Protein 4INW (pdb70)

Organism: Amyelois transitella (NCBI:txid680683)

Sequence (140 aa):
SPEIMKDLSSINFGKALDTCKKELDLPDSINEDFYKFWKEDYEITNRLTGCAIKCLSEKLEMVDADGKLHHGNAREFAMKHGADDAMAKQLVDLIHGCEKSIPPNDDRCMEVLSSIAMCFKKKEIHNLKWAPNMEVVVGEVVLAA

InterPro domains:
  IPR006072 Odorant/pheromone binding protein, Lepidoptera [PIRSF015604] (2-164)
  IPR006072 Odorant/pheromone binding protein, Lepidoptera [PR00484] (25-47)
  IPR006072 Odorant/pheromone binding protein, Lepidoptera [PR00484] (52-68)
  IPR006072 Odorant/pheromone binding protein, Lepidoptera [PR00484] (69-84)
  IPR006072 Odorant/pheromone binding protein, Lepidoptera [PR00484] (108-122)
  IPR006072 Odorant/pheromone binding protein, Lepidoptera [PR00484] (128-146)
  IPR006072 Odorant/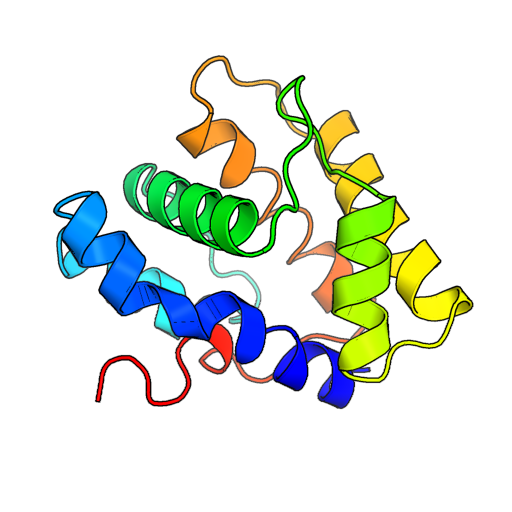pheromone binding protein, Lepidoptera [PR00484] (154-163)
  IPR006170 Pheromone/general odorant binding protein [PF01395] (27-142)
  IPR006170 Pheromone/general odorant binding protein [SM00708] (37-144)
  IPR036728 Pheromone/general odorant binding protein superfamily [G3DSA:1.10.238.20] (23-164)
  IPR036728 Pheromone/general odorant binding protein superfamily [SSF47565] (32-163)

Solvent-accessible surface area: 7300 Å² total; per-residue (Å²): 37,49,126,38,6,102,50,13,6,45,42,39,0,128,25,0,55,58,0,16,138,103,78,129,20,55,102,77,0,28,97,11,1,93,47,18,10,86,111,101,45,97,4,107,52,102,61,0,0,17,0,9,47,12,0,16,81,92,52,121,18,41,45,113,121,18,90,18,67,75,42,40,6,109,87,19,4,62,140,46,50,6,90,80,68,16,0,118,75,8,6,66,33,33,72,35,2,25,157,82,14,103,131,67,156,42,68,10,43,16,14,9,35,23,11,11,31,28,1,93,66,0,38,100,48,150,46,24,13,104,85,85,13,6,1,34,145,37,42,115

CATH classification: 1.10.238.20

Radius of gyration: 13.73 Å; Cα contacts (8 Å, |Δi|>4): 186; chains: 1; bounding box: 26×33×36 Å

Foldseek 3Di:
DQVLVLQLLQLLLLCQVVLCVVVVNDPVLVVCQQQVLPPPDADDDLSVLSSSLVSCVVQVQADPVRAGPLVSQLVSSVVRPDDNVRSVVLVVQLVVQLVPFDDDPRNSVSSSSSSVSSSVVCVVVVRHYDRRSSNPVNVD

Secondary structure (DSSP, 8-state):
-HHHHHHHHHHHHTTHHHHHHHHT--GGGHHHHHTTTSTTPPP--HHHHHHHHHHHHHTT-B-TTSSB-HHHHHHHHHHTT--HHHHHHHHHHHHHHHHHSPP-SSHHHHHHHHHHHHHHHHHHTT----TTTTTTTTT-

B-factor: mean 17.22, std 8.92, range [2.0, 79.42]

Structure (mmCIF, N/CA/C/O backbone):
data_4INW
#
_entry.id   4INW
#
_cell.length_a   57.455
_cell.length_b   57.455
_cell.length_c   93.268
_cell.angle_alpha   90.00
_cell.angle_beta   90.00
_cell.angle_gamma   120.00
#
_symmetry.space_group_name_H-M   'P 65'
#
loop_
_entity.id
_entity.type
_entity.pdbx_description
1 polymer 'Pheromone-binding protein 1'
2 non-polymer (11Z,13Z)-hexadeca-11,13-dienal
3 water water
#
loop_
_atom_site.group_PDB
_atom_site.id
_atom_site.type_symbol
_atom_site.label_atom_id
_atom_site.label_alt_id
_atom_site.label_comp_id
_atom_site.label_asym_id
_atom_site.label_entity_id
_atom_site.label_seq_id
_atom_site.pdbx_PDB_ins_code
_atom_site.Cartn_x
_atom_site.Cartn_y
_atom_site.Cartn_z
_atom_site.occupancy
_atom_site.B_iso_or_equiv
_atom_site.auth_seq_id
_atom_site.auth_comp_id
_atom_site.auth_asym_id
_atom_site.auth_atom_id
_atom_site.pdbx_PDB_model_num
ATOM 1 N N . SER A 1 1 ? 29.042 -21.105 -0.201 1.00 17.74 1 SER A N 1
ATOM 2 C CA . SER A 1 1 ? 28.854 -22.267 0.693 1.00 16.70 1 SER A CA 1
ATOM 3 C C . SER A 1 1 ? 29.181 -21.849 2.111 1.00 14.35 1 SER A C 1
ATOM 4 O O . SER A 1 1 ? 29.947 -20.891 2.319 1.00 14.17 1 SER A O 1
ATOM 7 N N . PRO A 1 2 ? 28.684 -22.628 3.068 1.00 14.74 2 PRO A N 1
ATOM 8 C CA . PRO A 1 2 ? 29.084 -22.361 4.457 1.00 14.15 2 PRO A CA 1
ATOM 9 C C . PRO A 1 2 ? 30.599 -22.452 4.673 1.00 12.93 2 PRO A C 1
ATOM 10 O O . PRO A 1 2 ? 31.134 -21.787 5.548 1.00 13.12 2 PRO A O 1
ATOM 14 N N . GLU A 1 3 ? 31.295 -23.325 3.941 1.00 13.42 3 GLU A N 1
ATOM 15 C CA . GLU A 1 3 ? 32.717 -23.496 4.164 1.00 13.98 3 GLU A CA 1
ATOM 16 C C . GLU A 1 3 ? 33.448 -22.206 3.727 1.00 13.18 3 GLU A C 1
ATOM 17 O O . GLU A 1 3 ? 34.369 -21.742 4.397 1.00 13.99 3 GLU A O 1
ATOM 23 N N . ILE A 1 4 ? 33.098 -21.651 2.559 1.00 13.23 4 ILE A N 1
ATOM 24 C CA . ILE A 1 4 ? 33.743 -20.401 2.169 1.00 13.09 4 ILE A CA 1
ATOM 25 C C . ILE A 1 4 ? 33.356 -19.302 3.198 1.00 10.85 4 ILE A C 1
ATOM 26 O O . ILE A 1 4 ? 34.180 -18.469 3.529 1.00 11.37 4 ILE A O 1
ATOM 31 N N . MET A 1 5 ? 32.076 -19.233 3.529 1.00 10.88 5 MET A N 1
ATOM 32 C CA . MET A 1 5 ? 31.658 -18.157 4.450 1.00 11.03 5 MET A CA 1
ATOM 33 C C . MET A 1 5 ? 32.351 -18.265 5.821 1.00 10.45 5 MET A C 1
ATOM 34 O O . MET A 1 5 ? 32.660 -17.241 6.429 1.00 10.26 5 MET A O 1
ATOM 39 N N . LYS A 1 6 ? 32.671 -19.490 6.245 1.00 10.40 6 LYS A N 1
ATOM 40 C CA . LYS A 1 6 ? 33.460 -19.643 7.494 1.00 10.93 6 LYS A CA 1
ATOM 41 C C . LYS A 1 6 ? 34.820 -18.998 7.348 1.00 10.95 6 LYS A C 1
ATOM 42 O O . LYS A 1 6 ? 35.283 -18.288 8.229 1.00 10.76 6 LYS A O 1
ATOM 48 N N . ASP A 1 7 ? 35.498 -19.272 6.216 1.00 11.06 7 ASP A N 1
ATOM 49 C CA . ASP A 1 7 ? 36.844 -18.784 6.002 1.00 11.16 7 ASP A CA 1
ATOM 50 C C . ASP A 1 7 ? 36.833 -17.262 5.873 1.00 11.00 7 ASP A C 1
ATOM 51 O O . ASP A 1 7 ? 37.654 -16.556 6.470 1.00 11.03 7 ASP A O 1
ATOM 56 N N . LEU A 1 8 ? 35.874 -16.727 5.102 1.00 10.86 8 LEU A N 1
ATOM 57 C CA . LEU A 1 8 ? 35.744 -15.269 5.024 1.00 10.68 8 LEU A CA 1
ATOM 58 C C . LEU A 1 8 ? 35.507 -14.688 6.438 1.00 9.99 8 LEU A C 1
ATOM 59 O O . LEU A 1 8 ? 36.037 -13.630 6.753 1.00 10.29 8 LEU A O 1
ATOM 64 N N . SER A 1 9 ? 34.615 -15.318 7.201 1.00 9.67 9 SER A N 1
ATOM 65 C CA A SER A 1 9 ? 34.290 -14.866 8.584 0.50 9.42 9 SER A CA 1
ATOM 66 C CA B SER A 1 9 ? 34.284 -14.817 8.543 0.50 11.15 9 SER A CA 1
ATOM 67 C C . SER A 1 9 ? 35.540 -14.819 9.444 1.00 10.03 9 SER A C 1
ATOM 68 O O . SER A 1 9 ? 35.762 -13.821 10.154 1.00 10.25 9 SER A O 1
ATOM 73 N N . ILE A 1 10 ? 36.326 -15.877 9.451 1.00 10.28 10 ILE A N 1
ATOM 74 C CA . ILE A 1 10 ? 37.501 -15.924 10.319 1.00 11.66 10 ILE A CA 1
ATOM 75 C C . ILE A 1 10 ? 38.469 -14.829 9.955 1.00 10.86 10 ILE A C 1
ATOM 76 O O . ILE A 1 10 ? 39.020 -14.116 10.795 1.00 11.36 10 ILE A O 1
ATOM 81 N N . ASN A 1 11 ? 38.688 -14.683 8.626 1.00 10.48 11 ASN A N 1
ATOM 82 C CA . ASN A 1 11 ? 39.568 -13.666 8.185 1.00 11.64 11 ASN A CA 1
ATOM 83 C C . ASN A 1 11 ? 39.049 -12.261 8.396 1.00 11.79 11 ASN A C 1
ATOM 84 O O . ASN A 1 11 ? 39.830 -11.376 8.748 1.00 17.12 11 ASN A O 1
ATOM 89 N N . PHE A 1 12 ? 37.748 -12.064 8.347 1.00 10.49 12 PHE A N 1
ATOM 90 C CA . PHE A 1 12 ? 37.202 -10.742 8.615 1.00 11.28 12 PHE A CA 1
ATOM 91 C C . PHE A 1 12 ? 37.379 -10.394 10.121 1.00 11.59 12 PHE A C 1
ATOM 92 O O . PHE A 1 12 ? 37.684 -9.255 10.473 1.00 11.42 12 PHE A O 1
ATOM 100 N N . GLY A 1 13 ? 37.232 -11.400 10.995 1.00 10.78 13 GLY A N 1
ATOM 101 C CA . GLY A 1 13 ? 37.337 -11.161 12.449 1.00 10.77 13 GLY A CA 1
ATOM 102 C C . GLY A 1 13 ? 38.743 -11.130 12.993 1.00 10.80 13 GLY A C 1
ATOM 103 O O . GLY A 1 13 ? 38.921 -10.809 14.172 1.00 11.70 13 GLY A O 1
ATOM 104 N N . LYS A 1 14 ? 39.761 -11.429 12.177 1.00 11.56 14 LYS A N 1
ATOM 105 C CA . LYS A 1 14 ? 41.096 -11.613 12.739 1.00 11.80 14 LYS A CA 1
ATOM 106 C C . LYS A 1 14 ? 41.624 -10.327 13.369 1.00 11.22 14 LYS A C 1
ATOM 107 O O . LYS A 1 14 ? 42.466 -10.390 14.264 1.00 13.16 14 LYS A O 1
ATOM 113 N N . ALA A 1 15 ? 41.133 -9.180 12.898 1.00 11.62 15 ALA A N 1
ATOM 114 C CA . ALA A 1 15 ? 41.558 -7.884 13.439 1.00 13.26 15 ALA A CA 1
ATOM 115 C C . ALA A 1 15 ? 40.683 -7.392 14.604 1.00 11.72 15 ALA A C 1
ATOM 116 O O . ALA A 1 15 ? 40.776 -6.228 14.989 1.00 12.85 15 ALA A O 1
ATOM 118 N N . LEU A 1 16 ? 39.824 -8.244 15.121 1.00 11.25 16 LEU A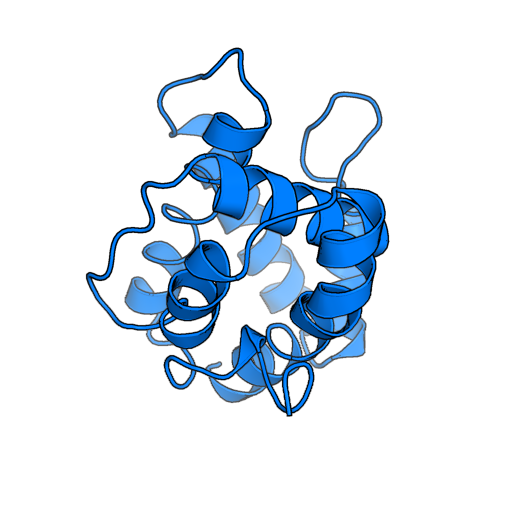 N 1
ATOM 119 C CA . LEU A 1 16 ? 38.890 -7.757 16.122 1.00 11.59 16 LEU A CA 1
ATOM 120 C C . LEU A 1 16 ? 39.578 -7.152 17.380 1.00 12.57 16 LEU A C 1
ATOM 121 O O . LEU A 1 16 ? 39.150 -6.106 17.902 1.00 12.53 16 LEU A O 1
ATOM 126 N N . ASP A 1 17 ? 40.563 -7.855 17.954 1.00 12.91 17 ASP A N 1
ATOM 127 C CA . ASP A 1 17 ? 41.245 -7.305 19.143 1.00 14.44 17 ASP A CA 1
ATOM 128 C C . ASP A 1 17 ? 42.000 -6.014 18.770 1.00 14.02 17 ASP A C 1
ATOM 129 O O . ASP A 1 17 ? 41.919 -5.047 19.535 1.00 14.69 17 ASP A O 1
ATOM 134 N N . THR A 1 18 ? 42.629 -5.966 17.591 1.00 13.93 18 THR A N 1
ATOM 135 C CA . THR A 1 18 ? 43.246 -4.734 17.146 1.00 13.77 18 THR A CA 1
ATOM 136 C C . THR A 1 18 ? 42.245 -3.582 17.053 1.00 13.07 18 THR A C 1
ATOM 137 O O . THR A 1 18 ? 42.496 -2.461 17.593 1.00 14.18 18 THR A O 1
ATOM 141 N N . CYS A 1 19 ? 41.090 -3.827 16.443 1.00 12.24 19 CYS A N 1
ATOM 142 C CA . CYS A 1 19 ? 40.073 -2.800 16.349 1.00 12.69 19 CYS A CA 1
ATOM 143 C C . CYS A 1 19 ? 39.546 -2.388 17.739 1.00 12.81 19 CYS A C 1
ATOM 144 O O . CYS A 1 19 ? 39.349 -1.203 17.980 1.00 12.93 19 CYS A O 1
ATOM 147 N N . LYS A 1 20 ? 39.344 -3.352 18.626 1.00 12.53 20 LYS A N 1
ATOM 148 C CA . LYS A 1 20 ? 38.903 -3.023 19.970 1.00 12.65 20 LYS A CA 1
ATOM 149 C C . LYS A 1 20 ? 39.886 -2.099 20.665 1.00 12.84 20 LYS A C 1
ATOM 150 O O . LYS A 1 20 ? 39.474 -1.187 21.384 1.00 14.45 20 LYS A O 1
ATOM 156 N N . LYS A 1 21 ? 41.171 -2.350 20.516 1.00 12.86 21 LYS A N 1
ATOM 157 C CA . LYS A 1 21 ? 42.186 -1.505 21.147 1.00 15.86 21 LYS A CA 1
ATOM 158 C C . LYS A 1 21 ? 42.241 -0.104 20.481 1.00 14.43 21 LYS A C 1
ATOM 159 O O . LYS A 1 21 ? 42.333 0.918 21.170 1.00 16.57 21 LYS A O 1
ATOM 165 N N . GLU A 1 22 ? 42.145 -0.040 19.160 1.00 14.40 22 GLU A N 1
ATOM 166 C CA . GLU A 1 22 ? 42.167 1.238 18.469 1.00 14.53 22 GLU A CA 1
ATOM 167 C C . GLU A 1 22 ? 40.981 2.111 18.840 1.00 14.48 22 GLU A C 1
ATOM 168 O O . GLU A 1 22 ? 41.081 3.335 18.866 1.00 16.75 22 GLU A O 1
ATOM 174 N N . LEU A 1 23 ? 39.825 1.487 19.052 1.00 13.55 23 LEU A N 1
ATOM 175 C CA . LEU A 1 23 ? 38.594 2.225 19.356 1.00 14.13 23 LEU A CA 1
ATOM 176 C C . LEU A 1 23 ? 38.246 2.267 20.812 1.00 13.00 23 LEU A C 1
ATOM 177 O O . LEU A 1 23 ? 37.206 2.804 21.183 1.00 13.92 23 LEU A O 1
ATOM 182 N N . ASP A 1 24 ? 39.072 1.617 21.629 1.00 13.45 24 ASP A N 1
ATOM 183 C CA . ASP A 1 24 ? 38.805 1.472 23.057 1.00 14.25 24 ASP A CA 1
ATOM 184 C C . ASP A 1 24 ? 37.412 0.969 23.294 1.00 14.35 24 ASP A C 1
ATOM 185 O O . ASP A 1 24 ? 36.701 1.496 24.163 1.00 15.54 24 ASP A O 1
ATOM 190 N N . LEU A 1 25 ? 37.074 -0.128 22.630 1.00 14.12 25 LEU A N 1
ATOM 191 C CA . LEU A 1 25 ? 35.727 -0.686 22.735 1.00 14.15 25 LEU A CA 1
ATOM 192 C C . LEU A 1 25 ? 35.604 -1.584 23.935 1.00 13.96 25 LEU A C 1
ATOM 193 O O . LEU A 1 25 ? 36.564 -2.227 24.325 1.00 15.17 25 LEU A O 1
ATOM 198 N N . PRO A 1 26 ? 34.402 -1.631 24.500 1.00 14.73 26 PRO A N 1
ATOM 199 C CA . PRO A 1 26 ? 34.170 -2.449 25.668 1.00 15.36 26 PRO A CA 1
ATOM 200 C C . PRO A 1 26 ? 33.936 -3.919 25.335 1.00 14.35 26 PRO A C 1
ATOM 201 O O . PRO A 1 26 ? 33.502 -4.278 24.239 1.00 14.56 26 PRO A O 1
ATOM 205 N N . ASP A 1 27 ? 34.159 -4.785 26.323 1.00 14.14 27 ASP A N 1
ATOM 206 C CA . ASP A 1 27 ? 33.981 -6.216 26.155 1.00 13.86 27 ASP A CA 1
ATOM 207 C C . ASP A 1 27 ? 32.526 -6.636 25.990 1.00 13.28 27 ASP A C 1
ATOM 208 O O . ASP A 1 27 ? 32.256 -7.754 25.573 1.00 12.96 27 ASP A O 1
ATOM 213 N N . SER A 1 28 ? 31.606 -5.739 26.319 1.00 12.64 28 SER A N 1
ATOM 214 C CA . SER A 1 28 ? 30.196 -5.973 26.124 1.00 14.03 28 SER A CA 1
ATOM 215 C C . SER A 1 28 ? 29.814 -6.118 24.641 1.00 12.99 28 SER A C 1
ATOM 216 O O . SER A 1 28 ? 28.754 -6.629 24.348 1.00 14.66 28 SER A O 1
ATOM 219 N N . ILE A 1 29 ? 30.718 -5.813 23.703 1.00 12.30 29 ILE A N 1
ATOM 220 C CA . ILE A 1 29 ? 30.457 -6.107 22.280 1.00 12.77 29 ILE A CA 1
ATOM 221 C C . ILE A 1 29 ? 30.821 -7.566 21.933 1.00 11.36 29 ILE A C 1
ATOM 222 O O . ILE A 1 29 ? 30.402 -8.075 20.859 1.00 11.54 29 ILE A O 1
ATOM 227 N N . ASN A 1 30 ? 31.592 -8.254 22.772 1.00 11.47 30 ASN A N 1
ATOM 228 C CA . ASN A 1 30 ? 32.087 -9.548 22.390 1.00 11.44 30 ASN A CA 1
ATOM 229 C C . ASN A 1 30 ? 30.960 -10.520 22.089 1.00 10.69 30 ASN A C 1
ATOM 230 O O . ASN A 1 30 ? 31.037 -11.269 21.061 1.00 11.48 30 ASN A O 1
ATOM 235 N N . GLU A 1 31 ? 29.908 -10.563 22.915 1.00 11.06 31 GLU A N 1
ATOM 236 C CA . GLU A 1 31 ? 28.886 -11.560 22.687 1.00 11.31 31 GLU A CA 1
ATOM 237 C C . GLU A 1 31 ? 28.277 -11.379 21.296 1.00 10.95 31 GLU A C 1
ATOM 238 O O . GLU A 1 31 ? 27.747 -12.350 20.771 1.00 11.47 31 GLU A O 1
ATOM 244 N N . ASP A 1 32 ? 28.206 -10.126 20.836 1.00 10.94 32 ASP A N 1
ATOM 245 C CA . ASP A 1 32 ? 27.608 -9.877 19.466 1.00 11.47 32 ASP A CA 1
ATOM 246 C C . ASP A 1 32 ? 28.430 -10.575 18.382 1.00 10.53 32 ASP A C 1
ATOM 247 O O . ASP A 1 32 ? 27.873 -11.089 17.394 1.00 12.00 32 ASP A O 1
ATOM 252 N N . PHE A 1 33 ? 29.738 -10.567 18.542 1.00 10.26 33 PHE A N 1
ATOM 253 C CA . PHE A 1 33 ? 30.606 -11.304 17.617 1.00 11.02 33 PHE A CA 1
ATOM 254 C C . PHE A 1 33 ? 30.501 -12.802 17.772 1.00 10.72 33 PHE A C 1
ATOM 255 O O . PHE A 1 33 ? 30.475 -13.536 16.773 1.00 10.55 33 PHE A O 1
ATOM 263 N N . TYR A 1 34 ? 30.424 -13.310 19.041 1.00 10.13 34 TYR A N 1
ATOM 264 C CA . TYR A 1 34 ? 30.260 -14.734 19.230 1.00 9.52 34 TYR A CA 1
ATOM 265 C C . TYR A 1 34 ? 28.939 -15.240 18.613 1.00 9.87 34 TYR A C 1
ATOM 266 O O . TYR A 1 34 ? 28.848 -16.412 18.249 1.00 10.71 34 TYR A O 1
ATOM 275 N N . LYS A 1 35 ? 27.945 -14.382 18.579 1.00 10.37 35 LYS A N 1
ATOM 276 C CA . LYS A 1 35 ? 26.614 -14.763 18.047 1.00 11.06 35 LYS A CA 1
ATOM 277 C C . LYS A 1 35 ? 26.380 -14.254 16.613 1.00 10.93 35 LYS A C 1
ATOM 278 O O . LYS A 1 35 ? 25.261 -14.248 16.169 1.00 12.05 35 LYS A O 1
ATOM 284 N N . PHE A 1 36 ? 27.433 -13.763 15.979 1.00 10.56 36 PHE A N 1
ATOM 285 C CA . PHE A 1 36 ? 27.184 -13.051 14.717 1.00 11.54 36 PHE A CA 1
ATOM 286 C C . PHE A 1 36 ? 26.329 -13.834 13.748 1.00 11.07 36 PHE A C 1
ATOM 287 O O . PHE A 1 36 ? 25.415 -13.246 13.169 1.00 12.33 36 PHE A O 1
ATOM 295 N N . TRP A 1 37 ? 26.619 -15.100 13.571 1.00 10.63 37 TRP A N 1
ATOM 296 C CA . TRP A 1 37 ? 25.912 -15.886 12.534 1.00 12.10 37 TRP A CA 1
ATOM 297 C C . TRP A 1 37 ? 24.711 -16.672 13.098 1.00 12.43 37 TRP A C 1
ATOM 298 O O . TRP A 1 37 ? 24.039 -17.403 12.374 1.00 15.78 37 TRP A O 1
ATOM 309 N N . LYS A 1 38 ? 24.352 -16.421 14.367 1.00 11.98 38 LYS A N 1
ATOM 310 C CA . LYS A 1 38 ? 23.211 -17.103 14.964 1.00 12.61 38 LYS A CA 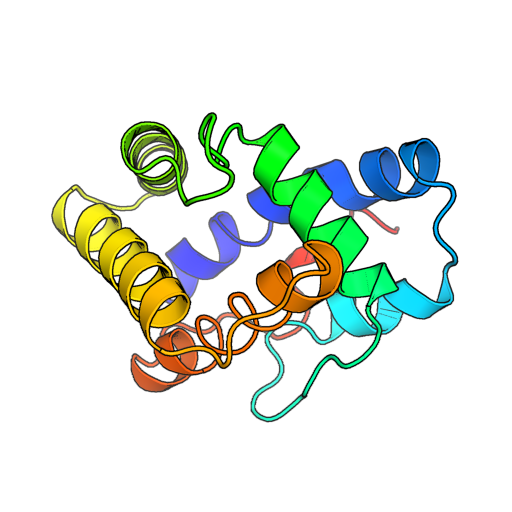1
ATOM 311 C C . LYS A 1 38 ? 21.937 -16.626 14.262 1.00 12.93 38 LYS A C 1
ATOM 312 O O . LYS A 1 38 ? 21.654 -15.418 14.235 1.00 13.36 38 LYS A O 1
ATOM 318 N N . GLU A 1 39 ? 21.181 -17.570 13.682 1.00 14.39 39 GLU A N 1
ATOM 319 C CA . GLU A 1 39 ? 19.983 -17.184 12.941 1.00 15.11 39 GLU A CA 1
ATOM 320 C C . GLU A 1 39 ? 19.015 -16.430 13.866 1.00 14.07 39 GLU A C 1
ATOM 321 O O . GLU A 1 39 ? 18.765 -16.830 15.007 1.00 15.84 39 GLU A O 1
ATOM 327 N N . ASP A 1 40 ? 18.485 -15.332 13.341 1.00 15.30 40 ASP A N 1
ATOM 328 C CA . ASP A 1 40 ? 17.500 -14.483 14.042 1.00 17.75 40 ASP A CA 1
ATOM 329 C C . ASP A 1 40 ? 18.047 -13.639 15.173 1.00 18.09 40 ASP A C 1
ATOM 330 O O . ASP A 1 40 ? 17.285 -12.936 15.876 1.00 20.49 40 ASP A O 1
ATOM 335 N N . TYR A 1 41 ? 19.355 -13.736 15.421 1.00 16.17 41 TYR A N 1
ATOM 336 C CA . TYR A 1 41 ? 19.970 -12.860 16.405 1.00 14.98 41 TYR A CA 1
ATOM 337 C C . TYR A 1 41 ? 20.230 -11.454 15.801 1.00 14.65 41 TYR A C 1
ATOM 338 O O . TYR A 1 41 ? 20.914 -11.325 14.793 1.00 16.76 41 TYR A O 1
ATOM 347 N N . GLU A 1 42 ? 19.660 -10.426 16.435 1.00 13.81 42 GLU A N 1
ATOM 348 C CA . GLU A 1 42 ? 19.849 -9.047 15.961 1.00 15.86 42 GLU A CA 1
ATOM 349 C C . GLU A 1 42 ? 20.865 -8.334 16.850 1.00 13.18 42 GLU A C 1
ATOM 350 O O . GLU A 1 42 ? 20.698 -8.228 18.050 1.00 15.95 42 GLU A O 1
ATOM 356 N N . ILE A 1 43 ? 21.924 -7.840 16.229 1.00 13.17 43 ILE A N 1
ATOM 357 C CA . ILE A 1 43 ? 22.827 -6.952 16.864 1.00 12.80 43 IL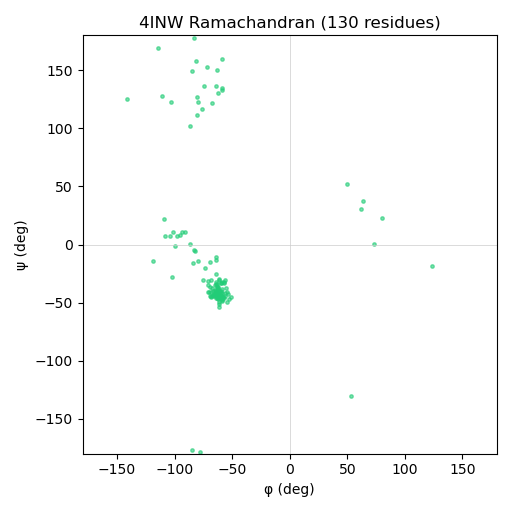E A CA 1
ATOM 358 C C . ILE A 1 43 ? 22.253 -5.538 16.849 1.00 12.48 43 ILE A C 1
ATOM 359 O O . ILE A 1 43 ? 21.957 -5.057 15.745 1.00 14.42 43 ILE A O 1
ATOM 364 N N . THR A 1 44 ? 22.177 -4.893 18.013 1.00 13.28 44 THR A N 1
ATOM 365 C CA . THR A 1 44 ? 21.626 -3.550 18.107 1.00 13.87 44 THR A CA 1
ATOM 366 C C . THR A 1 44 ? 22.621 -2.509 18.617 1.00 13.95 44 THR A C 1
ATOM 367 O O . THR A 1 44 ? 22.397 -1.312 18.459 1.00 15.92 44 THR A O 1
ATOM 371 N N . ASN A 1 45 ? 23.739 -2.948 19.171 1.00 12.57 45 ASN A N 1
ATOM 372 C CA . ASN A 1 45 ? 24.680 -2.007 19.782 1.00 12.45 45 ASN A CA 1
ATOM 373 C C . ASN A 1 45 ? 25.488 -1.264 18.697 1.00 12.11 45 ASN A C 1
ATOM 374 O O . ASN A 1 45 ? 26.260 -1.889 17.954 1.00 11.92 45 ASN A O 1
ATOM 379 N N . ARG A 1 46 ? 25.340 0.061 18.594 1.00 12.19 46 ARG A N 1
ATOM 380 C CA . ARG A 1 46 ? 26.098 0.824 17.600 1.00 12.42 46 ARG A CA 1
ATOM 381 C C . ARG A 1 46 ? 27.612 0.618 17.751 1.00 11.74 46 ARG A C 1
ATOM 382 O O . ARG A 1 46 ? 28.301 0.689 16.762 1.00 11.60 46 ARG A O 1
ATOM 390 N N . LEU A 1 47 ? 28.088 0.376 18.987 1.00 11.86 47 LEU A N 1
ATOM 391 C CA . LEU A 1 47 ? 29.509 0.123 19.182 1.00 11.32 47 LEU A CA 1
ATOM 392 C C . LEU A 1 47 ? 29.995 -1.160 18.436 1.00 11.32 47 LEU A C 1
ATOM 393 O O . LEU A 1 47 ? 31.139 -1.218 17.976 1.00 12.04 47 LEU A O 1
ATOM 398 N N . THR A 1 48 ? 29.131 -2.188 18.395 1.00 10.94 48 THR A N 1
ATOM 399 C CA . THR A 1 48 ? 29.457 -3.348 17.592 1.00 11.17 48 THR A CA 1
ATOM 400 C C . THR A 1 48 ? 29.537 -2.943 16.079 1.00 10.62 48 THR A C 1
ATOM 401 O O . THR A 1 48 ? 30.393 -3.413 15.368 1.00 10.91 48 THR A O 1
ATOM 405 N N . GLY A 1 49 ? 28.647 -2.045 15.698 1.00 11.10 49 GLY A N 1
ATOM 406 C CA . GLY A 1 49 ? 28.718 -1.454 14.373 1.00 11.73 49 GLY A CA 1
ATOM 407 C C . GLY A 1 49 ? 30.038 -0.772 14.138 1.00 10.47 49 GLY A C 1
ATOM 408 O O . GLY A 1 49 ? 30.621 -0.927 13.038 1.00 10.91 49 GLY A O 1
ATOM 409 N N . CYS A 1 50 ? 30.532 0.008 15.086 1.00 10.85 50 CYS A N 1
ATOM 410 C CA . CYS A 1 50 ? 31.837 0.647 14.906 1.00 11.43 50 CYS A CA 1
ATOM 411 C C . CYS A 1 50 ? 32.915 -0.378 14.722 1.00 10.01 50 CYS A C 1
ATOM 412 O O . CYS A 1 50 ? 33.863 -0.164 13.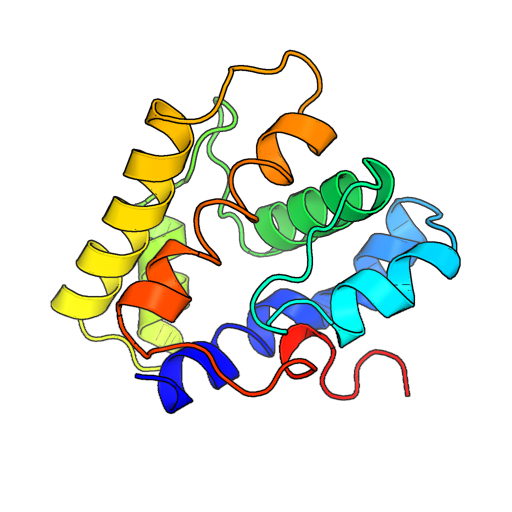965 1.00 10.99 50 CYS A O 1
ATOM 415 N N . ALA A 1 51 ? 32.891 -1.470 15.485 1.00 10.85 51 ALA A N 1
ATOM 416 C CA . ALA A 1 51 ? 33.865 -2.515 15.331 1.00 10.55 51 ALA A CA 1
ATOM 417 C C . ALA A 1 51 ? 33.770 -3.126 13.898 1.00 10.23 51 ALA A C 1
ATOM 418 O O . ALA A 1 51 ? 34.813 -3.371 13.288 1.00 10.29 51 ALA A O 1
ATOM 420 N N . ILE A 1 52 ? 32.559 -3.512 13.487 1.00 9.73 52 ILE A N 1
ATOM 421 C CA . ILE A 1 52 ? 32.395 -4.069 12.128 1.00 10.17 52 ILE A CA 1
ATOM 422 C C . ILE A 1 52 ? 32.943 -3.091 11.068 1.00 10.31 52 ILE A C 1
ATOM 423 O O . ILE A 1 52 ? 33.574 -3.505 10.055 1.00 10.74 52 ILE A O 1
ATOM 428 N N . LYS A 1 53 ? 32.690 -1.811 11.249 1.00 10.07 53 LYS A N 1
ATOM 429 C CA . LYS A 1 53 ? 33.222 -0.804 10.324 1.00 10.67 53 LYS A CA 1
ATOM 430 C C . LYS A 1 53 ? 34.719 -0.829 10.272 1.00 10.66 53 LYS A C 1
ATOM 431 O O . LYS A 1 53 ? 35.319 -0.808 9.193 1.00 11.06 53 LYS A O 1
ATOM 437 N N . CYS A 1 54 ? 35.346 -0.881 11.446 1.00 11.07 54 CYS A N 1
ATOM 438 C CA . CYS A 1 54 ? 36.793 -0.943 11.499 1.00 11.22 54 CYS A CA 1
ATOM 439 C C . CYS A 1 54 ? 37.344 -2.221 10.834 1.00 10.18 54 CYS A C 1
ATOM 440 O O . CYS A 1 54 ? 38.333 -2.184 10.108 1.00 11.02 54 CYS A O 1
ATOM 443 N N . LEU A 1 55 ? 36.711 -3.346 11.067 1.00 10.60 55 LEU A N 1
ATOM 444 C CA . LEU A 1 55 ? 37.116 -4.607 10.415 1.00 10.67 55 LEU A CA 1
ATOM 445 C C . LEU A 1 55 ? 37.030 -4.477 8.897 1.00 10.73 55 LEU A C 1
ATOM 446 O O . LEU A 1 55 ? 37.909 -4.968 8.195 1.00 10.97 55 LEU A O 1
ATOM 451 N N . SER A 1 56 ? 35.987 -3.818 8.406 1.00 10.05 56 SER A N 1
ATOM 452 C CA . SER A 1 56 ? 35.841 -3.626 6.949 1.00 10.58 56 SER A CA 1
ATOM 453 C C . SER A 1 56 ? 36.953 -2.712 6.467 1.00 10.80 56 SER A C 1
ATOM 454 O O . SER A 1 56 ? 37.520 -2.965 5.360 1.00 11.53 56 SER A O 1
ATOM 457 N N . GLU A 1 57 ? 37.260 -1.641 7.164 1.00 11.39 57 GLU A N 1
ATOM 458 C CA . GLU A 1 57 ? 38.322 -0.731 6.780 1.00 11.75 57 GLU A CA 1
ATOM 459 C C . GLU A 1 57 ? 39.692 -1.421 6.793 1.00 12.18 57 GLU A C 1
ATOM 460 O O . GLU A 1 57 ? 40.540 -1.171 5.928 1.00 13.58 57 GLU A O 1
ATOM 466 N N . LYS A 1 58 ? 39.907 -2.369 7.704 1.00 11.68 58 LYS A N 1
ATOM 467 C CA . LYS A 1 58 ? 41.181 -3.080 7.733 1.00 12.98 58 LYS A CA 1
ATOM 468 C C . LYS A 1 58 ? 41.385 -3.879 6.462 1.00 13.24 58 LYS A C 1
ATOM 469 O O . LYS A 1 58 ? 42.513 -4.073 6.034 1.00 15.94 58 LYS A O 1
ATOM 475 N N . LEU A 1 59 ? 40.302 -4.365 5.884 1.00 12.11 59 LEU A N 1
ATOM 476 C CA . LEU A 1 59 ? 40.390 -5.115 4.636 1.00 13.04 59 LEU A CA 1
ATOM 477 C C . LEU A 1 59 ? 40.187 -4.208 3.422 1.00 12.55 59 LEU A C 1
ATOM 478 O O . LEU A 1 59 ? 40.017 -4.703 2.290 1.00 14.07 59 LEU A O 1
ATOM 483 N N . GLU A 1 60 ? 40.185 -2.895 3.617 1.00 12.14 60 GLU A N 1
ATOM 484 C CA . GLU A 1 60 ? 40.105 -1.922 2.503 1.00 13.40 60 GLU A CA 1
ATOM 485 C C . GLU A 1 60 ? 38.793 -2.092 1.752 1.00 12.62 60 GLU A C 1
ATOM 486 O O . GLU A 1 60 ? 38.713 -1.786 0.546 1.00 14.50 60 GLU A O 1
ATOM 492 N N . MET A 1 61 ? 37.743 -2.525 2.457 1.00 11.86 61 MET A N 1
ATOM 493 C CA . MET A 1 61 ? 36.434 -2.726 1.864 1.00 12.45 61 MET A CA 1
ATOM 494 C C . MET A 1 61 ? 35.532 -1.523 1.813 1.00 12.09 61 MET A C 1
ATOM 495 O O . MET A 1 61 ? 34.400 -1.629 1.344 1.00 13.06 61 MET A O 1
ATOM 500 N N . VAL A 1 62 ? 36.014 -0.378 2.306 1.00 13.24 62 VAL A N 1
ATOM 501 C CA . VAL A 1 62 ? 35.213 0.838 2.249 1.00 13.81 62 VAL A CA 1
ATOM 502 C C . VAL A 1 62 ? 35.909 1.761 1.250 1.00 14.09 62 VAL A C 1
ATOM 503 O O . VAL A 1 62 ? 37.089 2.072 1.407 1.00 15.26 62 VAL A O 1
ATOM 507 N N . ASP A 1 63 ? 35.171 2.256 0.273 1.00 13.90 63 ASP A N 1
ATOM 508 C CA . ASP A 1 63 ? 35.713 3.214 -0.689 1.00 15.38 63 ASP A CA 1
ATOM 509 C C . ASP A 1 63 ? 35.688 4.657 -0.163 1.00 16.66 63 ASP A C 1
ATOM 510 O O . ASP A 1 63 ? 35.324 4.917 0.980 1.00 16.52 63 ASP A O 1
ATOM 515 N N . ALA A 1 64 ? 36.200 5.577 -0.961 1.00 17.77 64 ALA A N 1
ATOM 516 C CA . ALA A 1 64 ? 36.359 6.944 -0.544 1.00 18.94 64 ALA A CA 1
ATOM 517 C C . ALA A 1 64 ? 35.046 7.654 -0.248 1.00 19.58 64 ALA A C 1
ATOM 518 O O . ALA A 1 64 ? 35.054 8.704 0.391 1.00 23.98 64 ALA A O 1
ATOM 520 N N . ASP A 1 65 ? 33.913 7.080 -0.651 1.00 19.53 65 ASP A N 1
ATOM 521 C CA . ASP A 1 65 ? 32.605 7.651 -0.316 1.00 18.81 65 ASP A CA 1
ATOM 522 C C . ASP A 1 65 ? 31.853 6.916 0.782 1.00 18.38 65 ASP A C 1
ATOM 523 O O . ASP A 1 65 ? 30.681 7.253 1.101 1.00 20.89 65 ASP A O 1
ATOM 528 N N . GLY A 1 66 ? 32.520 5.951 1.417 1.00 16.64 66 GLY A N 1
ATOM 529 C CA . GLY A 1 66 ? 31.894 5.210 2.509 1.00 16.45 66 GLY A CA 1
ATOM 530 C C . GLY A 1 66 ? 30.959 4.124 2.051 1.00 14.84 66 GLY A C 1
ATOM 531 O O . GLY A 1 66 ? 30.202 3.600 2.839 1.00 16.72 66 GLY A O 1
ATOM 532 N N . LYS A 1 67 ? 31.150 3.665 0.828 1.00 14.46 67 LYS A N 1
ATOM 533 C CA . LYS A 1 67 ? 30.372 2.569 0.258 1.00 14.60 67 LYS A CA 1
ATOM 534 C C . LYS A 1 67 ? 31.301 1.386 0.023 1.00 12.62 67 LYS A C 1
ATOM 535 O O . LYS A 1 67 ? 32.507 1.504 0.102 1.00 13.78 67 LYS A O 1
ATOM 541 N N . LEU A 1 68 ? 30.727 0.227 -0.281 1.00 12.98 68 LEU A N 1
ATOM 542 C CA . LEU A 1 68 ? 31.564 -0.953 -0.516 1.00 12.29 68 LEU A CA 1
ATOM 543 C C . LEU A 1 68 ? 32.550 -0.695 -1.672 1.00 12.13 68 LEU A C 1
ATOM 544 O O . LEU A 1 68 ? 32.179 -0.201 -2.764 1.00 13.70 68 LEU A O 1
ATOM 549 N N . HIS A 1 69 ? 33.807 -1.036 -1.444 1.00 11.67 69 HIS A N 1
ATOM 550 C CA . HIS A 1 69 ? 34.788 -1.084 -2.516 1.00 11.14 69 HIS A CA 1
ATOM 551 C C . HIS A 1 69 ? 34.720 -2.419 -3.158 1.00 11.29 69 HIS A C 1
ATOM 552 O O . HIS A 1 69 ? 35.130 -3.426 -2.605 1.00 11.33 69 HIS A O 1
ATOM 559 N N . HIS A 1 70 ? 34.075 -2.478 -4.317 1.00 11.24 70 HIS A N 1
ATOM 560 C CA . HIS A 1 70 ? 33.786 -3.762 -4.954 1.00 11.77 70 HIS A CA 1
ATOM 561 C C . HIS A 1 70 ? 35.046 -4.518 -5.294 1.00 10.98 70 HIS A C 1
ATOM 562 O O . HIS A 1 70 ? 35.109 -5.724 -5.114 1.00 12.31 70 HIS A O 1
ATOM 569 N N . GLY A 1 71 ? 36.052 -3.835 -5.832 1.00 11.79 71 GLY A N 1
ATOM 570 C CA . GLY A 1 71 ? 37.248 -4.536 -6.249 1.00 12.13 71 GLY A CA 1
ATOM 571 C C . GLY A 1 71 ? 37.981 -5.170 -5.101 1.00 11.26 71 GLY A C 1
ATOM 572 O O . GLY A 1 71 ? 38.419 -6.314 -5.177 1.00 11.79 71 GLY A O 1
ATOM 573 N N . ASN A 1 72 ? 38.066 -4.454 -3.980 1.00 11.29 72 ASN A N 1
ATOM 574 C CA . ASN A 1 72 ? 38.760 -5.005 -2.824 1.00 12.20 72 ASN A CA 1
ATOM 575 C C . ASN A 1 72 ? 37.918 -6.074 -2.109 1.00 11.25 72 ASN A C 1
ATOM 576 O O . ASN A 1 72 ? 38.490 -7.028 -1.577 1.00 12.09 72 ASN A O 1
ATOM 581 N N . ALA A 1 73 ? 36.599 -5.947 -2.160 1.00 10.66 73 ALA A N 1
ATOM 582 C CA . ALA A 1 73 ? 35.746 -6.981 -1.611 1.00 11.49 73 ALA A CA 1
ATOM 583 C C . ALA A 1 73 ? 35.890 -8.280 -2.401 1.00 10.49 73 ALA A C 1
ATOM 584 O O . ALA A 1 73 ? 35.951 -9.384 -1.889 1.00 10.68 73 ALA A O 1
ATOM 586 N N . ARG A 1 74 ? 35.930 -8.114 -3.735 1.00 10.99 74 ARG A N 1
ATOM 587 C CA . ARG A 1 74 ? 36.114 -9.266 -4.634 1.00 11.20 74 ARG A CA 1
ATOM 588 C C . ARG A 1 74 ? 37.456 -9.943 -4.347 1.00 11.30 74 ARG A C 1
ATOM 589 O O . ARG A 1 74 ? 37.553 -11.154 -4.295 1.00 11.74 74 ARG A O 1
ATOM 597 N N . GLU A 1 75 ? 38.504 -9.155 -4.219 1.00 11.41 75 GLU A N 1
ATOM 598 C CA . GLU A 1 75 ? 39.816 -9.711 -3.991 1.00 12.31 75 GLU A CA 1
ATOM 599 C C . GLU A 1 75 ? 39.832 -10.525 -2.685 1.00 12.11 75 GLU A C 1
ATOM 600 O O . GLU A 1 75 ? 40.394 -11.604 -2.646 1.00 12.61 75 GLU A O 1
ATOM 606 N N . PHE A 1 76 ? 39.227 -9.975 -1.616 1.00 10.80 76 PHE A N 1
ATOM 607 C CA . PHE A 1 76 ? 39.098 -10.672 -0.331 1.00 11.17 76 PHE A CA 1
ATOM 608 C C . PHE A 1 76 ? 38.347 -11.981 -0.466 1.00 10.93 76 PHE A C 1
ATOM 609 O O . PHE A 1 76 ? 38.829 -13.032 -0.039 1.00 11.44 76 PHE A O 1
ATOM 617 N N . ALA A 1 77 ? 37.184 -11.958 -1.150 1.00 10.33 77 ALA A N 1
ATOM 618 C CA . ALA A 1 77 ? 36.418 -13.150 -1.276 1.00 10.90 77 ALA A CA 1
ATOM 619 C C . ALA A 1 77 ? 37.190 -14.266 -1.987 1.00 10.37 77 ALA A C 1
ATOM 620 O O . ALA A 1 77 ? 37.163 -15.436 -1.668 1.00 10.58 77 ALA A O 1
ATOM 622 N N . MET A 1 78 ? 37.844 -13.871 -3.088 1.00 10.70 78 MET A N 1
ATOM 623 C CA . MET A 1 78 ? 38.522 -14.836 -3.958 1.00 11.37 78 MET A CA 1
ATOM 624 C C . MET A 1 78 ? 39.787 -15.439 -3.309 1.00 11.42 78 MET A C 1
ATOM 625 O O . MET A 1 78 ? 40.085 -16.619 -3.517 1.00 11.85 78 MET A O 1
ATOM 630 N N . LYS A 1 79 ? 40.484 -14.668 -2.448 1.00 11.74 79 LYS A N 1
ATOM 631 C CA . LYS A 1 79 ? 41.652 -15.209 -1.763 1.00 13.56 79 LYS A CA 1
ATOM 632 C C . LYS A 1 79 ? 41.264 -16.455 -0.965 1.00 12.17 79 LYS A C 1
ATOM 633 O O . LYS A 1 79 ? 42.099 -17.343 -0.755 1.00 13.01 79 LYS A O 1
ATOM 639 N N . HIS A 1 80 ? 40.042 -16.466 -0.451 1.00 11.41 80 HIS A N 1
ATOM 640 C CA . HIS A 1 80 ? 39.646 -17.517 0.492 1.00 11.99 80 HIS A CA 1
ATOM 641 C C . HIS A 1 80 ? 38.642 -18.489 -0.150 1.00 11.67 80 HIS A C 1
ATOM 642 O O . HIS A 1 80 ? 37.957 -19.223 0.559 1.00 13.41 80 HIS A O 1
ATOM 649 N N . GLY A 1 81 ? 38.610 -18.552 -1.491 1.00 12.17 81 GLY A N 1
ATOM 650 C CA . GLY A 1 81 ? 37.914 -19.658 -2.131 1.00 12.30 81 GLY A CA 1
ATOM 651 C C . GLY A 1 81 ? 36.808 -19.262 -3.099 1.00 10.93 81 GLY A C 1
ATOM 652 O O . GLY A 1 81 ? 36.306 -20.130 -3.843 1.00 11.85 81 GLY A O 1
ATOM 653 N N . ALA A 1 82 ? 36.310 -18.040 -3.013 1.00 10.84 82 ALA A N 1
ATOM 654 C CA . ALA A 1 82 ? 35.213 -17.654 -3.964 1.00 11.24 82 ALA A CA 1
ATOM 655 C C . ALA A 1 82 ? 35.748 -17.673 -5.395 1.00 11.28 82 ALA A C 1
ATOM 656 O O . ALA A 1 82 ? 36.859 -17.174 -5.627 1.00 12.14 82 ALA A O 1
ATOM 658 N N . ASP A 1 83 ? 34.965 -18.241 -6.324 1.00 11.41 83 ASP A N 1
ATOM 659 C CA . ASP A 1 83 ? 35.239 -18.013 -7.736 1.00 12.32 83 ASP A CA 1
ATOM 660 C C . ASP A 1 83 ? 34.722 -16.615 -8.105 1.00 11.16 83 ASP A C 1
ATOM 661 O O . ASP A 1 83 ? 34.090 -15.915 -7.261 1.00 11.29 83 ASP A O 1
ATOM 666 N N . ASP A 1 84 ? 34.861 -16.222 -9.377 1.00 12.08 84 ASP A N 1
ATOM 667 C CA . ASP A 1 84 ? 34.375 -14.894 -9.773 1.00 12.20 84 ASP A CA 1
ATOM 668 C C . ASP A 1 84 ? 32.885 -14.775 -9.572 1.00 11.06 84 ASP A C 1
ATOM 669 O O . ASP A 1 84 ? 32.398 -13.702 -9.192 1.00 11.66 84 ASP A O 1
ATOM 674 N N . ALA A 1 85 ? 32.153 -15.846 -9.833 1.00 11.00 85 ALA A N 1
ATOM 675 C CA . ALA A 1 85 ? 30.719 -15.852 -9.700 1.00 11.19 85 ALA A CA 1
ATOM 676 C C . ALA A 1 85 ? 30.309 -15.571 -8.247 1.00 10.78 85 ALA A C 1
ATOM 677 O O . ALA A 1 85 ? 29.450 -14.735 -7.992 1.00 11.08 85 ALA A O 1
ATOM 679 N N . MET A 1 86 ? 30.858 -16.376 -7.307 1.00 10.76 86 MET A N 1
ATOM 680 C CA . MET A 1 86 ? 30.504 -16.197 -5.894 1.00 10.41 86 MET A CA 1
ATOM 681 C C . MET A 1 86 ? 30.944 -14.808 -5.425 1.00 10.20 86 MET A C 1
ATOM 682 O O . MET A 1 86 ? 30.207 -14.175 -4.623 1.00 10.29 86 MET A O 1
ATOM 687 N N . ALA A 1 87 ? 32.125 -14.362 -5.787 1.00 10.85 87 ALA A N 1
ATOM 688 C CA . ALA A 1 87 ? 32.517 -13.026 -5.431 1.00 10.86 87 ALA A CA 1
ATOM 689 C C . ALA A 1 87 ? 31.521 -11.967 -5.848 1.00 10.17 87 ALA A C 1
ATOM 690 O O . ALA A 1 87 ? 31.203 -11.011 -5.123 1.00 10.76 87 ALA A O 1
ATOM 692 N N . LYS A 1 88 ? 31.075 -12.063 -7.113 1.00 10.79 88 LYS A N 1
ATOM 693 C CA . LYS A 1 88 ? 30.101 -11.115 -7.642 1.00 10.82 88 LYS A CA 1
ATOM 694 C C . LYS A 1 88 ? 28.761 -11.276 -6.815 1.00 10.03 88 LYS A C 1
ATOM 695 O O . LYS A 1 88 ? 28.104 -10.279 -6.531 1.00 10.63 88 LYS A O 1
ATOM 701 N N . GLN A 1 89 ? 28.337 -12.503 -6.606 1.00 9.28 89 GLN A N 1
ATOM 702 C CA . GLN A 1 89 ? 27.075 -12.721 -5.890 1.00 9.97 89 GLN A CA 1
ATOM 703 C C . GLN A 1 89 ? 27.137 -12.088 -4.462 1.00 9.53 89 GLN A C 1
ATOM 704 O O . GLN A 1 89 ? 26.196 -11.425 -4.052 1.00 10.02 89 GLN A O 1
ATOM 710 N N . LEU A 1 90 ? 28.314 -12.187 -3.808 1.00 9.98 90 LEU A N 1
ATOM 711 C CA . LEU A 1 90 ? 28.498 -11.577 -2.485 1.00 10.48 90 LEU A CA 1
ATOM 712 C C . LEU A 1 90 ? 28.488 -10.084 -2.525 1.00 10.27 90 LEU A C 1
ATOM 713 O O . LEU A 1 90 ? 27.802 -9.416 -1.704 1.00 10.71 90 LEU A O 1
ATOM 718 N N . VAL A 1 91 ? 29.186 -9.492 -3.503 1.00 10.51 91 VAL A N 1
ATOM 719 C CA . VAL A 1 91 ? 29.237 -8.083 -3.594 1.00 11.96 91 VAL A CA 1
ATOM 720 C C . VAL A 1 91 ? 27.853 -7.525 -3.899 1.00 11.05 91 VAL A C 1
ATOM 721 O O . VAL A 1 91 ? 27.459 -6.490 -3.394 1.00 11.43 91 VAL A O 1
ATOM 725 N N . ASP A 1 92 ? 27.122 -8.218 -4.788 1.00 10.81 92 ASP A N 1
ATOM 726 C CA . ASP A 1 92 ? 25.770 -7.796 -5.068 1.00 10.54 92 ASP A CA 1
ATOM 727 C C . ASP A 1 92 ? 24.867 -7.836 -3.853 1.00 11.28 92 ASP A C 1
ATOM 728 O O . ASP A 1 92 ? 24.019 -6.986 -3.702 1.00 12.30 92 ASP A O 1
ATOM 733 N N . LEU A 1 93 ? 25.009 -8.858 -3.027 1.00 10.97 93 LEU A N 1
ATOM 734 C CA . LEU A 1 93 ? 24.215 -8.848 -1.799 1.00 11.74 93 LEU A CA 1
ATOM 735 C C . LEU A 1 93 ? 24.535 -7.628 -0.915 1.00 11.27 93 LEU A C 1
ATOM 736 O O . LEU A 1 93 ? 23.606 -7.009 -0.382 1.00 11.69 93 LEU A O 1
ATOM 741 N N . ILE A 1 94 ? 25.807 -7.321 -0.752 1.00 10.84 94 ILE A N 1
ATOM 742 C CA . ILE A 1 94 ? 26.141 -6.175 0.106 1.00 12.12 94 ILE A CA 1
ATOM 743 C C . ILE A 1 94 ? 25.609 -4.877 -0.510 1.00 11.12 94 ILE A C 1
ATOM 744 O O . ILE A 1 94 ? 25.030 -4.038 0.147 1.00 11.90 94 ILE A O 1
ATOM 749 N N . HIS A 1 95 ? 25.813 -4.711 -1.847 1.00 11.37 95 HIS A N 1
ATOM 750 C CA . HIS A 1 95 ? 25.317 -3.507 -2.551 1.00 12.08 95 HIS A CA 1
ATOM 751 C C . HIS A 1 95 ? 23.800 -3.383 -2.402 1.00 12.63 95 HIS A C 1
ATOM 752 O O . HIS A 1 95 ? 23.290 -2.356 -2.089 1.00 13.21 95 HIS A O 1
ATOM 759 N N . GLY A 1 96 ? 23.102 -4.488 -2.590 1.00 12.07 96 GLY A N 1
ATOM 760 C CA . GLY A 1 96 ? 21.661 -4.540 -2.417 1.00 12.52 96 GLY A CA 1
ATOM 761 C C . GLY A 1 96 ? 21.239 -4.078 -0.977 1.00 12.54 96 GLY A C 1
ATOM 762 O O . GLY A 1 96 ? 20.319 -3.377 -0.765 1.00 13.93 96 GLY A O 1
ATOM 763 N N . CYS A 1 97 ? 22.007 -4.538 -0.003 1.00 12.05 97 CYS A N 1
ATOM 764 C CA . CYS A 1 97 ? 21.773 -4.126 1.393 1.00 12.50 97 CYS A CA 1
ATOM 765 C C . CYS A 1 97 ? 22.022 -2.626 1.617 1.00 13.08 97 CYS A C 1
ATOM 766 O O . CYS A 1 97 ? 21.211 -1.950 2.263 1.00 14.79 97 CYS A O 1
ATOM 769 N N . GLU A 1 98 ? 23.088 -2.107 1.050 1.00 12.38 98 GLU A N 1
ATOM 770 C CA . GLU A 1 98 ? 23.303 -0.668 1.073 1.00 13.62 98 GLU A CA 1
ATOM 771 C C . GLU A 1 98 ? 22.111 0.084 0.537 1.00 14.05 98 GLU A C 1
ATOM 772 O O . GLU A 1 98 ? 21.813 1.171 1.050 1.00 16.84 98 GLU A O 1
ATOM 778 N N . LYS A 1 99 ? 21.512 -0.393 -0.566 1.00 15.31 99 LYS A N 1
ATOM 779 C CA . LYS A 1 99 ? 20.386 0.266 -1.157 1.00 16.99 99 LYS A CA 1
ATOM 780 C C . LYS A 1 99 ? 19.044 0.030 -0.502 1.00 17.78 99 LYS A C 1
ATOM 781 O O . LYS A 1 99 ? 18.107 0.793 -0.728 1.00 21.53 99 LYS A O 1
ATOM 787 N N . SER A 1 100 ? 18.940 -0.970 0.373 1.00 18.41 100 SER A N 1
ATOM 788 C CA . SER A 1 100 ? 17.630 -1.283 0.914 1.00 19.70 100 SER A CA 1
ATOM 789 C C . SER A 1 100 ? 17.448 -0.761 2.293 1.00 20.99 100 SER A C 1
ATOM 790 O O . SER A 1 100 ? 16.308 -0.647 2.728 1.00 25.88 100 SER A O 1
ATOM 793 N N . ILE A 1 101 ? 18.570 -0.638 3.034 1.00 23.29 101 ILE A N 1
ATOM 794 C CA . ILE A 1 101 ? 18.537 -0.316 4.466 1.00 24.63 101 ILE A CA 1
ATOM 795 C C . ILE A 1 101 ? 17.920 1.080 4.620 1.00 28.35 101 ILE A C 1
ATOM 796 O O . ILE A 1 101 ? 18.079 1.950 3.693 1.00 27.76 101 ILE A O 1
ATOM 801 N N . PRO A 1 102 ? 17.248 1.295 5.761 1.00 29.72 102 PRO A N 1
ATOM 802 C CA . PRO A 1 102 ? 16.870 2.659 6.108 1.00 31.07 102 PRO A CA 1
ATOM 803 C C . PRO A 1 102 ? 18.143 3.482 6.277 1.00 29.82 102 PRO A C 1
ATOM 804 O O . PRO A 1 102 ? 19.136 2.989 6.822 1.00 29.58 102 PRO A O 1
ATOM 808 N N . PRO A 1 103 ? 18.191 4.642 5.622 1.00 31.24 103 PRO A N 1
ATOM 809 C CA . PRO A 1 103 ? 19.515 5.266 5.627 1.00 31.26 103 PRO A CA 1
ATOM 810 C C . PRO A 1 103 ? 19.899 5.853 7.024 1.00 29.67 103 PRO A C 1
ATOM 811 O O . PRO A 1 103 ? 18.979 6.153 7.830 1.00 32.79 103 PRO A O 1
ATOM 815 N N . ASN A 1 104 ? 21.202 5.937 7.326 1.00 25.29 104 ASN A N 1
ATOM 816 C CA . ASN A 1 104 ? 21.642 6.458 8.624 1.00 18.34 104 ASN A CA 1
ATOM 817 C C . ASN A 1 104 ? 22.869 7.307 8.537 1.00 17.98 104 ASN A C 1
ATOM 818 O O . ASN A 1 104 ? 23.873 6.905 8.071 1.00 21.87 104 ASN A O 1
ATOM 823 N N . ASP A 1 105 ? 22.737 8.512 9.054 1.00 17.28 105 ASP A N 1
ATOM 824 C CA . ASP A 1 105 ? 23.807 9.491 9.186 1.00 21.16 105 ASP A CA 1
ATOM 825 C C . ASP A 1 105 ? 25.035 8.906 9.971 1.00 17.47 105 ASP A C 1
ATOM 826 O O . ASP A 1 105 ? 26.154 9.155 9.647 1.00 21.36 105 ASP A O 1
ATOM 831 N N . ASP A 1 106 ? 24.758 8.091 10.994 1.00 13.64 106 ASP A N 1
ATOM 832 C CA . ASP A 1 106 ? 25.780 7.473 11.815 1.00 12.71 106 ASP A CA 1
ATOM 833 C C . ASP A 1 106 ? 26.350 6.234 11.112 1.00 11.44 106 ASP A C 1
ATOM 834 O O . ASP A 1 106 ? 25.673 5.268 10.949 1.00 12.02 106 ASP A O 1
ATOM 839 N N . ARG A 1 107 ? 27.602 6.327 10.706 1.00 11.16 107 ARG A N 1
ATOM 840 C CA . ARG A 1 107 ? 28.215 5.226 9.962 1.00 11.35 107 ARG A CA 1
ATOM 841 C C . ARG A 1 107 ? 28.222 3.936 10.744 1.00 11.29 107 ARG A C 1
ATOM 842 O O . ARG A 1 107 ? 28.227 2.863 10.156 1.00 11.56 107 ARG A O 1
ATOM 850 N N . CYS A 1 108 ? 28.350 4.008 12.066 1.00 11.20 108 CYS A N 1
ATOM 851 C CA . CYS A 1 108 ? 28.342 2.763 12.848 1.00 12.35 108 CYS A CA 1
ATOM 852 C C . CYS A 1 108 ? 26.992 2.060 12.734 1.00 11.42 108 CYS A C 1
ATOM 853 O O . CYS A 1 108 ? 26.930 0.833 12.635 1.00 11.96 108 CYS A O 1
ATOM 856 N N . MET A 1 109 ? 25.910 2.837 12.800 1.00 12.16 109 MET A N 1
ATOM 857 C CA . MET A 1 109 ? 24.576 2.288 12.569 1.00 13.20 109 MET A CA 1
ATOM 858 C C . MET A 1 109 ? 24.340 1.848 11.134 1.00 12.62 109 MET A C 1
ATOM 859 O O . MET A 1 109 ? 23.698 0.802 10.917 1.00 12.92 109 MET A O 1
ATOM 864 N N . GLU A 1 110 ? 24.871 2.593 10.151 1.00 13.30 110 GLU A N 1
ATOM 865 C CA . GLU A 1 110 ? 24.698 2.181 8.757 1.00 12.37 110 GLU A CA 1
ATOM 866 C C . GLU A 1 110 ? 25.364 0.812 8.562 1.00 11.70 110 GLU A C 1
ATOM 867 O O . GLU A 1 110 ? 24.788 -0.078 7.967 1.00 12.03 110 GLU A O 1
ATOM 873 N N . VAL A 1 111 ? 26.617 0.693 9.013 1.00 11.72 111 VAL A N 1
ATOM 874 C CA . VAL A 1 111 ? 27.345 -0.556 8.898 1.00 12.59 111 VAL A CA 1
ATOM 875 C C . VAL A 1 111 ? 26.627 -1.695 9.558 1.00 11.45 111 VAL A C 1
ATOM 876 O O . VAL A 1 111 ? 26.495 -2.815 9.045 1.00 11.96 111 VAL A O 1
ATOM 880 N N . LEU A 1 112 ? 26.151 -1.437 10.771 1.00 12.31 112 LEU A N 1
ATOM 881 C CA . LEU A 1 112 ? 25.376 -2.459 11.481 1.00 13.19 112 LEU A CA 1
ATOM 882 C C . LEU A 1 112 ? 24.188 -2.946 10.633 1.00 12.81 112 LEU A C 1
ATOM 883 O O . LEU A 1 112 ? 23.928 -4.134 10.546 1.00 13.41 112 LEU A O 1
ATOM 888 N N . SER A 1 113 ? 23.423 -1.984 10.107 1.00 12.62 113 SER A N 1
ATOM 889 C CA A SER A 1 113 ? 22.268 -2.309 9.261 0.50 12.96 113 SER A CA 1
ATOM 890 C CA B SER A 1 113 ? 22.261 -2.368 9.311 0.50 13.52 113 SER A CA 1
ATOM 891 C C . SER A 1 113 ? 22.616 -3.133 8.037 1.00 11.61 113 SER A C 1
ATOM 892 O O . SER A 1 113 ? 21.919 -4.105 7.700 1.00 12.26 113 SER A O 1
ATOM 897 N N . ILE A 1 114 ? 23.734 -2.781 7.423 1.00 11.10 114 ILE A N 1
ATOM 898 C CA . ILE A 1 114 ? 24.158 -3.524 6.215 1.00 11.41 114 ILE A CA 1
ATOM 899 C C . ILE A 1 114 ? 24.561 -4.928 6.638 1.00 11.49 114 ILE A C 1
ATOM 900 O O . ILE A 1 114 ? 24.181 -5.912 6.008 1.00 11.25 114 ILE A O 1
ATOM 905 N N . ALA A 1 115 ? 25.261 -5.049 7.777 1.00 11.10 115 ALA A N 1
ATOM 906 C CA . ALA A 1 115 ? 25.684 -6.367 8.242 1.00 12.05 115 ALA A CA 1
ATOM 907 C C . ALA A 1 115 ? 24.512 -7.260 8.562 1.00 10.66 115 ALA A C 1
ATOM 908 O O . ALA A 1 115 ? 24.530 -8.459 8.290 1.00 11.56 115 ALA A O 1
ATOM 910 N N . MET A 1 116 ? 23.498 -6.697 9.227 1.00 11.61 116 MET A N 1
ATOM 911 C CA . MET A 1 116 ? 22.328 -7.496 9.543 1.00 11.77 116 MET A CA 1
ATOM 912 C C . MET A 1 116 ? 21.530 -7.933 8.309 1.00 11.19 116 MET A C 1
ATOM 913 O O . MET A 1 116 ? 21.057 -9.070 8.244 1.00 12.09 116 MET A O 1
ATOM 918 N N . CYS A 1 117 ? 21.391 -7.031 7.334 1.00 11.76 117 CYS A N 1
ATOM 919 C CA . CYS A 1 117 ? 20.749 -7.377 6.073 1.00 11.20 117 CYS A CA 1
ATOM 920 C C . CYS A 1 117 ? 21.563 -8.471 5.348 1.00 11.23 117 CYS A C 1
ATOM 921 O O . CYS A 1 117 ? 20.992 -9.443 4.825 1.00 12.00 117 CYS A O 1
ATOM 924 N N . PHE A 1 118 ? 22.874 -8.321 5.314 1.00 11.02 118 PHE A N 1
ATOM 925 C CA . PHE A 1 118 ? 23.722 -9.273 4.637 1.00 10.98 118 PHE A CA 1
ATOM 926 C C . PHE A 1 118 ? 23.623 -10.649 5.266 1.00 10.81 118 PHE A C 1
ATOM 927 O O . PHE A 1 118 ? 23.484 -11.676 4.590 1.00 10.71 118 PHE A O 1
ATOM 935 N N A LYS A 1 119 ? 23.683 -10.665 6.588 0.50 11.96 119 LYS A N 1
ATOM 936 N N B LYS A 1 119 ? 23.677 -10.675 6.592 0.50 11.91 119 LYS A N 1
ATOM 937 C CA A LYS A 1 119 ? 23.520 -11.888 7.335 0.50 12.17 119 LYS A CA 1
ATOM 938 C CA B LYS A 1 119 ? 23.519 -11.920 7.319 0.50 12.07 119 LYS A CA 1
ATOM 939 C C A LYS A 1 119 ? 22.223 -12.624 6.971 0.50 12.53 119 LYS A C 1
ATOM 940 C C B LYS A 1 119 ? 22.217 -12.635 6.955 0.50 12.43 119 LYS A C 1
ATOM 941 O O A LYS A 1 119 ? 22.228 -13.839 6.752 0.50 12.44 119 LYS A O 1
ATOM 942 O O B LYS A 1 119 ? 22.206 -13.850 6.745 0.50 12.40 119 LYS A O 1
ATOM 953 N N . LYS A 1 120 ? 21.112 -11.885 6.915 1.00 11.54 120 LYS A N 1
ATOM 954 C CA . LYS A 1 120 ? 19.844 -12.504 6.591 1.00 12.51 120 LYS A CA 1
ATOM 955 C C . LYS A 1 120 ? 19.891 -13.085 5.173 1.00 11.34 120 LYS A C 1
ATOM 956 O O . LYS A 1 120 ? 19.354 -14.169 4.914 1.00 12.46 120 LYS A O 1
ATOM 962 N N . GLU A 1 121 ? 20.508 -12.373 4.234 1.00 11.57 121 GLU A N 1
ATOM 963 C CA . GLU A 1 121 ? 20.613 -12.878 2.849 1.00 11.15 121 GLU A CA 1
ATOM 964 C C . GLU A 1 121 ? 21.451 -14.125 2.750 1.00 10.59 121 GLU A C 1
ATOM 965 O O . GLU A 1 121 ? 21.138 -15.057 1.987 1.00 11.68 121 GLU A O 1
ATOM 971 N N . ILE A 1 122 ? 22.503 -14.229 3.570 1.00 10.89 122 ILE A N 1
ATOM 972 C CA . ILE A 1 122 ? 23.322 -15.390 3.596 1.00 11.48 122 ILE A CA 1
ATOM 973 C C . ILE A 1 122 ? 22.576 -16.586 4.178 1.00 11.05 122 ILE A C 1
ATOM 974 O O . ILE A 1 122 ? 22.680 -17.709 3.684 1.00 11.81 122 ILE A O 1
ATOM 979 N N . HIS A 1 123 ? 21.844 -16.362 5.287 1.00 11.31 123 HIS A N 1
ATOM 980 C CA . HIS A 1 123 ? 20.971 -17.424 5.776 1.00 12.52 123 HIS A CA 1
ATOM 981 C C . HIS A 1 123 ? 19.996 -17.882 4.721 1.00 12.62 123 HIS A C 1
ATOM 982 O O . HIS A 1 123 ? 19.726 -19.067 4.625 1.00 13.93 123 HIS A O 1
ATOM 989 N N . ASN A 1 124 ? 19.384 -16.930 4.012 1.00 12.78 124 ASN A N 1
ATOM 990 C CA . ASN A 1 124 ? 18.453 -17.303 2.948 1.00 13.08 124 ASN A CA 1
ATOM 991 C C . ASN A 1 124 ? 19.037 -18.195 1.862 1.00 13.62 124 ASN A C 1
ATOM 992 O O . ASN A 1 124 ? 18.324 -19.054 1.368 1.00 15.14 124 ASN A O 1
ATOM 997 N N . LEU A 1 125 ? 20.315 -18.039 1.579 1.00 12.04 125 LEU A N 1
ATOM 998 C CA . LEU A 1 125 ? 21.030 -18.878 0.619 1.00 12.19 125 LEU A CA 1
ATOM 999 C C . LEU A 1 125 ? 21.523 -20.187 1.223 1.00 12.67 125 LEU A C 1
ATOM 1000 O O . LEU A 1 125 ? 22.020 -21.035 0.502 1.00 14.19 125 LEU A O 1
ATOM 1005 N N . LYS A 1 126 ? 21.338 -20.358 2.541 1.00 13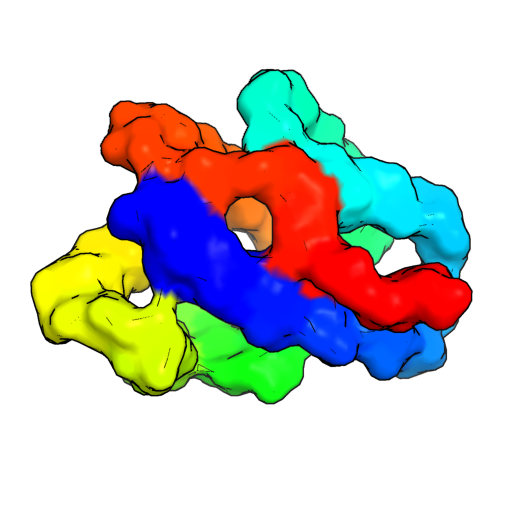.37 126 LYS A N 1
ATOM 1006 C CA . LYS A 1 126 ? 21.822 -21.535 3.252 1.00 15.38 126 LYS A CA 1
ATOM 1007 C C . LYS A 1 126 ? 23.343 -21.589 3.193 1.00 13.97 126 LYS A C 1
ATOM 1008 O O . LYS A 1 126 ? 23.919 -22.656 3.139 1.00 15.47 126 LYS A O 1
ATOM 1014 N N . TRP A 1 127 ? 23.975 -20.406 3.273 1.00 13.08 127 TRP A N 1
ATOM 1015 C CA . TRP A 1 127 ? 25.418 -20.313 3.284 1.00 12.57 127 TRP A CA 1
ATOM 1016 C C . TRP A 1 127 ? 25.963 -19.921 4.666 1.00 11.59 127 TRP A C 1
ATOM 1017 O O . TRP A 1 127 ? 27.148 -19.668 4.767 1.00 12.94 127 TRP A O 1
ATOM 1028 N N . ALA A 1 128 ? 25.134 -19.851 5.715 1.00 12.25 128 ALA A N 1
ATOM 1029 C CA . ALA A 1 128 ? 25.649 -19.343 7.009 1.00 11.75 128 ALA A CA 1
ATOM 1030 C C . ALA A 1 128 ? 26.520 -20.442 7.629 1.00 11.35 128 ALA A C 1
ATOM 1031 O O . ALA A 1 128 ? 26.143 -21.610 7.662 1.00 12.71 128 ALA A O 1
ATOM 1033 N N . PRO A 1 129 ? 27.665 -20.043 8.164 1.00 11.38 129 PRO A N 1
ATOM 1034 C CA . PRO A 1 129 ? 28.495 -20.952 8.953 1.00 11.79 129 PRO A CA 1
ATOM 1035 C C . PRO A 1 129 ? 28.002 -20.974 10.404 1.00 12.27 129 PRO A C 1
ATOM 1036 O O . PRO A 1 129 ? 26.969 -20.343 10.703 1.00 13.01 129 PRO A O 1
ATOM 1040 N N . ASN A 1 130 ? 28.719 -21.712 11.255 1.00 12.50 130 ASN A N 1
ATOM 1041 C CA . ASN A 1 130 ? 28.360 -21.768 12.698 1.00 12.67 130 ASN A CA 1
ATOM 1042 C C . ASN A 1 130 ? 28.396 -20.357 13.266 1.00 11.97 130 ASN A C 1
ATOM 1043 O O . ASN A 1 130 ? 29.202 -19.493 12.873 1.00 11.79 130 ASN A O 1
ATOM 1048 N N . MET A 1 131 ? 27.678 -20.187 14.422 1.00 10.99 131 MET A N 1
ATOM 1049 C CA . MET A 1 131 ? 27.371 -18.834 14.870 1.00 11.37 131 MET A CA 1
ATOM 1050 C C . MET A 1 131 ? 28.636 -18.030 15.240 1.00 10.28 131 MET A C 1
ATOM 1051 O O . MET A 1 131 ? 28.664 -16.828 15.056 1.00 10.69 131 MET A O 1
ATOM 1056 N N . GLU A 1 132 ? 29.635 -18.739 15.772 1.00 10.57 132 GLU A N 1
ATOM 1057 C CA . GLU A 1 132 ? 30.778 -18.113 16.468 1.00 10.59 132 GLU A CA 1
ATOM 1058 C C . GLU A 1 132 ? 32.039 -17.955 15.603 1.00 9.90 132 GLU A C 1
ATOM 1059 O O . GLU A 1 132 ? 33.058 -17.455 16.077 1.00 11.57 132 GLU A O 1
ATOM 1065 N N . VAL A 1 133 ? 31.959 -18.236 14.298 1.00 10.37 133 VAL A N 1
ATOM 1066 C CA . VAL A 1 133 ? 33.203 -18.347 13.527 1.00 11.70 133 VAL A CA 1
ATOM 1067 C C . VAL A 1 133 ? 33.895 -17.014 13.242 1.00 11.81 133 VAL A C 1
ATOM 1068 O O . VAL A 1 133 ? 35.097 -17.048 12.976 1.00 13.32 133 VAL A O 1
ATOM 1072 N N . VAL A 1 134 ? 33.187 -15.871 13.316 1.00 10.75 134 VAL A N 1
ATOM 1073 C CA . VAL A 1 134 ? 33.866 -14.600 13.075 1.00 11.56 134 VAL A CA 1
ATOM 1074 C C . VAL A 1 134 ? 34.968 -14.432 14.114 1.00 10.91 134 VAL A C 1
ATOM 1075 O O . VAL A 1 134 ? 36.077 -13.952 13.864 1.00 11.77 134 VAL A O 1
ATOM 1079 N N . VAL A 1 135 ? 34.674 -14.814 15.383 1.00 11.29 135 VAL A N 1
ATOM 1080 C CA . VAL A 1 135 ? 35.681 -14.628 16.457 1.00 11.44 135 VAL A CA 1
ATOM 1081 C C . VAL A 1 135 ? 36.854 -15.579 16.321 1.00 12.09 135 VAL A C 1
ATOM 1082 O O . VAL A 1 135 ? 37.990 -15.214 16.592 1.00 13.38 135 VAL A O 1
ATOM 1086 N N . GLY A 1 136 ? 36.606 -16.800 15.859 1.00 13.85 136 GLY A N 1
ATOM 1087 C CA . GLY A 1 136 ? 37.699 -17.773 15.822 1.00 15.10 136 GLY A CA 1
ATOM 1088 C C . GLY A 1 136 ? 38.350 -17.878 17.203 1.00 13.86 136 GLY A C 1
ATOM 1089 O O . GLY A 1 136 ? 37.660 -17.976 18.219 1.00 15.01 136 GLY A O 1
ATOM 1090 N N . GLU A 1 137 ? 39.676 -17.784 17.211 1.00 14.98 137 GLU A N 1
ATOM 1091 C CA . GLU A 1 137 ? 40.493 -17.823 18.426 1.00 15.19 137 GLU A CA 1
ATOM 1092 C C . GLU A 1 137 ? 40.995 -16.420 18.821 1.00 14.95 137 GLU A C 1
ATOM 1093 O O . GLU A 1 137 ? 41.816 -16.293 19.713 1.00 15.50 137 GLU A O 1
ATOM 1099 N N A VAL A 1 138 ? 40.447 -15.379 18.197 0.50 14.11 138 VAL A N 1
ATOM 1100 N N B VAL A 1 138 ? 40.473 -15.378 18.168 0.50 13.96 138 VAL A N 1
ATOM 1101 C CA A VAL A 1 138 ? 40.965 -14.020 18.390 0.50 15.44 138 VAL A CA 1
ATOM 1102 C CA B VAL A 1 138 ? 40.983 -14.027 18.424 0.50 14.75 138 VAL A CA 1
ATOM 1103 C C A VAL A 1 138 ? 40.755 -13.435 19.766 0.50 15.74 138 VAL A C 1
ATOM 1104 C C B VAL A 1 138 ? 40.829 -13.512 19.831 0.50 15.74 138 VAL A C 1
ATOM 1105 O O A VAL A 1 138 ? 41.528 -12.571 20.172 0.50 18.97 138 VAL A O 1
ATOM 1106 O O B VAL A 1 138 ? 41.685 -12.768 20.304 0.50 18.33 138 VAL A O 1
ATOM 1113 N N . LEU A 1 139 ? 39.796 -13.970 20.529 1.00 14.41 139 LEU A N 1
ATOM 1114 C CA . LEU A 1 139 ? 39.537 -13.502 21.893 1.00 14.67 139 LEU A CA 1
ATOM 1115 C C . LEU A 1 139 ? 40.042 -14.502 22.949 1.00 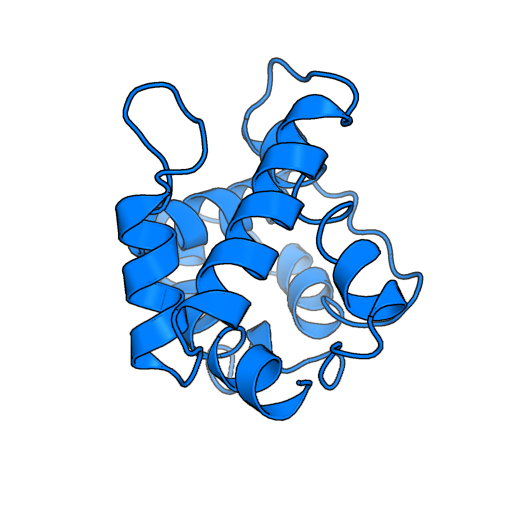14.63 139 LEU A C 1
ATOM 1116 O O . LEU A 1 139 ? 39.814 -14.304 24.123 1.00 18.13 139 LEU 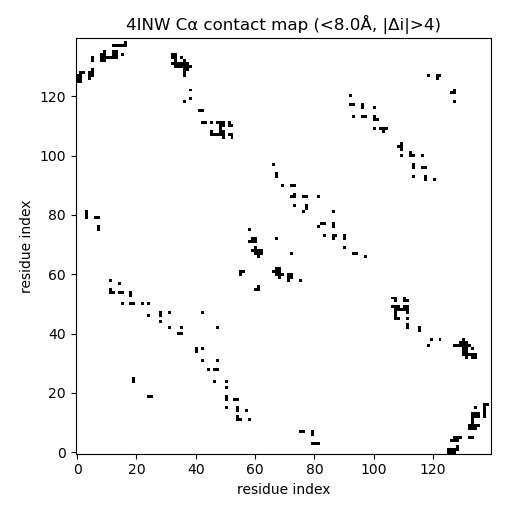A O 1
ATOM 1121 N N A ALA A 1 140 ? 40.764 -15.544 22.547 0.50 15.70 140 ALA A N 1
ATOM 1122 N N B ALA A 1 140 ? 40.612 -15.623 22.519 0.50 15.33 140 ALA A N 1
ATOM 1123 C CA A ALA A 1 140 ? 41.180 -16.597 23.483 0.50 17.01 140 ALA A CA 1
ATOM 1124 C CA B ALA A 1 140 ? 41.124 -16.624 23.451 0.50 17.56 140 ALA A CA 1
ATOM 1125 C C A ALA A 1 140 ? 42.526 -16.307 24.151 0.50 18.17 140 ALA A C 1
ATOM 1126 C C B ALA A 1 140 ? 42.171 -16.007 24.370 0.50 18.83 140 ALA A C 1
ATOM 1127 O O A ALA A 1 140 ? 43.136 -15.278 23.906 0.50 16.17 140 ALA A O 1
ATOM 1128 O O B ALA A 1 140 ? 42.349 -16.477 25.485 0.50 19.65 140 ALA A O 1
#

Nearest PDB structures (foldseek):
  4inx-assembly1_A  TM=1.007E+00  e=5.815E-20  Amyelois transitella
  1dqe-assembly1_A  TM=9.707E-01  e=6.010E-15  Bombyx mori
  7vw9-assembly1_A  TM=9.616E-01  e=5.508E-13  Helicoverpa armigera
  1xfr-assembly1_A  TM=9.421E-01  e=4.103E-12  Bombyx mori
  2wc5-assembly1_A  TM=8.683E-01  e=1.033E-08  Bombyx mori